Protein AF-A0A0J7KUY1-F1 (afdb_monomer)

Organism: Lasius niger (NCBI:txid67767)

Structure (mmCIF, N/CA/C/O backbone):
data_AF-A0A0J7KUY1-F1
#
_entry.id   AF-A0A0J7KUY1-F1
#
loop_
_atom_site.group_PDB
_atom_site.id
_atom_site.type_symbol
_atom_site.label_atom_id
_atom_site.label_alt_id
_atom_site.label_comp_id
_atom_site.label_asym_id
_atom_site.label_entity_id
_atom_site.label_seq_id
_atom_site.pdbx_PDB_ins_code
_atom_site.Cartn_x
_atom_site.Cartn_y
_atom_site.Cartn_z
_atom_site.occupancy
_atom_site.B_iso_or_equiv
_atom_site.auth_seq_id
_atom_site.auth_comp_id
_atom_site.auth_asym_id
_atom_site.auth_atom_id
_atom_site.pdbx_PDB_model_num
ATOM 1 N N . MET A 1 1 ? -12.363 11.858 12.292 1.00 65.19 1 MET A N 1
ATOM 2 C CA . MET A 1 1 ? -11.637 10.587 12.114 1.00 65.19 1 MET A CA 1
ATOM 3 C C . MET A 1 1 ? -10.397 10.861 11.276 1.00 65.19 1 MET A C 1
ATOM 5 O O . MET A 1 1 ? -10.490 11.633 10.323 1.00 65.19 1 MET A O 1
ATOM 9 N N . ALA A 1 2 ? -9.242 10.317 11.652 1.00 65.62 2 ALA A N 1
ATOM 10 C CA . ALA A 1 2 ? -7.992 10.489 10.905 1.00 65.62 2 ALA A CA 1
ATOM 11 C C . ALA A 1 2 ? -7.474 9.143 10.379 1.00 65.62 2 ALA A C 1
ATOM 13 O O . ALA A 1 2 ? -7.758 8.096 10.961 1.00 65.62 2 ALA A O 1
ATOM 14 N N . LEU A 1 3 ? -6.734 9.174 9.271 1.00 74.81 3 LEU A N 1
ATOM 15 C CA . LEU A 1 3 ? -6.017 8.021 8.735 1.00 74.81 3 LEU A CA 1
ATOM 16 C C . LEU A 1 3 ? -4.546 8.387 8.548 1.00 74.81 3 LEU A C 1
ATOM 18 O O . LEU A 1 3 ? -4.210 9.278 7.770 1.00 74.81 3 LEU A O 1
ATOM 22 N N . ILE A 1 4 ? -3.670 7.655 9.225 1.00 75.75 4 ILE A N 1
ATOM 23 C CA . ILE A 1 4 ? -2.224 7.730 9.055 1.00 75.75 4 ILE A CA 1
ATOM 24 C C . ILE A 1 4 ? -1.780 6.526 8.227 1.00 75.75 4 ILE A C 1
ATOM 26 O O . ILE A 1 4 ? -1.950 5.381 8.643 1.00 75.75 4 ILE A O 1
ATOM 30 N N . TYR A 1 5 ? -1.182 6.792 7.067 1.00 74.62 5 TYR A N 1
ATOM 31 C CA . TYR A 1 5 ? -0.679 5.770 6.154 1.00 74.62 5 TYR A CA 1
ATOM 32 C C . TYR A 1 5 ? 0.847 5.845 6.046 1.00 74.62 5 TYR A C 1
ATOM 34 O O . TYR A 1 5 ? 1.391 6.847 5.583 1.00 74.62 5 TYR A O 1
ATOM 42 N N . ILE A 1 6 ? 1.549 4.803 6.498 1.00 75.44 6 ILE A N 1
ATOM 43 C CA . ILE A 1 6 ? 3.015 4.748 6.538 1.00 75.44 6 ILE A CA 1
ATOM 44 C C . ILE A 1 6 ? 3.501 3.709 5.529 1.00 75.44 6 ILE A C 1
ATOM 46 O O . ILE A 1 6 ? 3.257 2.517 5.710 1.00 75.44 6 ILE A O 1
ATOM 50 N N . ILE A 1 7 ? 4.235 4.165 4.511 1.00 73.06 7 ILE A N 1
ATOM 51 C CA . ILE A 1 7 ? 4.924 3.312 3.534 1.00 73.06 7 ILE A CA 1
ATOM 52 C C . ILE A 1 7 ? 6.422 3.321 3.848 1.00 73.06 7 ILE A C 1
ATOM 54 O O . ILE A 1 7 ? 7.033 4.389 3.966 1.00 73.06 7 ILE A O 1
ATOM 58 N N . LYS A 1 8 ? 7.022 2.139 3.985 1.00 67.56 8 LYS A N 1
ATOM 59 C CA . LYS A 1 8 ? 8.465 1.968 4.176 1.00 67.56 8 LYS A CA 1
ATOM 60 C C . LYS A 1 8 ? 8.987 0.829 3.322 1.00 67.56 8 LYS A C 1
ATOM 62 O O . LYS A 1 8 ? 8.519 -0.285 3.500 1.00 67.56 8 LYS A O 1
ATOM 67 N N . ASP A 1 9 ? 10.044 1.076 2.558 1.00 67.12 9 ASP A N 1
ATOM 68 C CA . ASP A 1 9 ? 10.845 0.024 1.934 1.00 67.12 9 ASP A CA 1
ATOM 69 C C . ASP A 1 9 ? 11.323 -0.951 3.018 1.00 67.12 9 ASP A C 1
ATOM 71 O O . ASP A 1 9 ? 12.080 -0.589 3.928 1.00 67.12 9 ASP A O 1
ATOM 75 N N . THR A 1 10 ? 10.850 -2.193 2.957 1.00 65.25 10 THR A N 1
ATOM 76 C CA . THR A 1 10 ? 11.140 -3.204 3.976 1.00 65.25 10 THR A CA 1
ATOM 77 C C . THR A 1 10 ? 11.650 -4.480 3.326 1.00 65.25 10 THR A C 1
ATOM 79 O O . THR A 1 10 ? 11.070 -5.000 2.382 1.00 65.25 10 THR A O 1
ATOM 82 N N . ALA A 1 11 ? 12.755 -5.011 3.849 1.00 71.25 11 ALA A N 1
ATOM 83 C CA . ALA A 1 11 ? 13.110 -6.405 3.617 1.00 71.25 11 ALA A CA 1
ATOM 84 C C . ALA A 1 11 ? 12.214 -7.294 4.496 1.00 71.25 11 ALA A C 1
ATOM 86 O O . ALA A 1 11 ? 11.845 -6.876 5.596 1.00 71.25 11 ALA A O 1
ATOM 87 N N . LEU A 1 12 ? 11.932 -8.533 4.071 1.00 60.69 12 LEU A N 1
ATOM 88 C CA . LEU A 1 12 ? 10.971 -9.474 4.688 1.00 60.69 12 LEU A CA 1
ATOM 89 C C . LEU A 1 12 ? 11.252 -9.868 6.167 1.00 60.69 12 LEU A C 1
ATOM 91 O O . LEU A 1 12 ? 10.642 -10.775 6.720 1.00 60.69 12 LEU A O 1
ATOM 95 N N . SER A 1 13 ? 12.191 -9.221 6.852 1.00 67.38 13 SER A N 1
ATOM 96 C CA . SER A 1 13 ? 12.497 -9.452 8.271 1.00 67.38 13 SER A CA 1
ATOM 97 C C . SER A 1 13 ? 12.923 -8.188 9.020 1.00 67.38 13 SER A C 1
ATOM 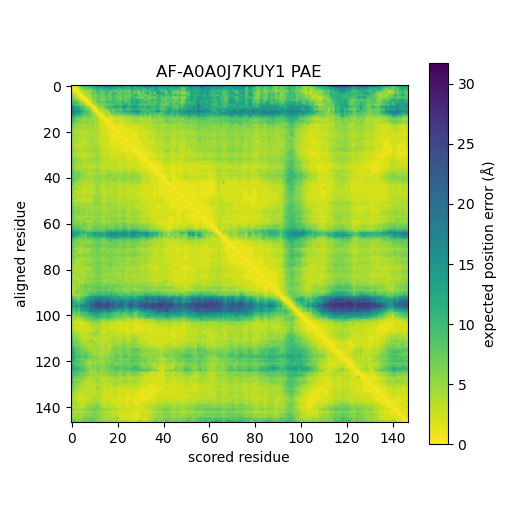99 O O . SER A 1 13 ? 13.290 -8.267 10.191 1.00 67.38 13 SER A O 1
ATOM 101 N N . SER A 1 14 ? 12.870 -7.010 8.389 1.00 79.06 14 SER A N 1
ATOM 102 C CA . SER A 1 14 ? 13.291 -5.763 9.038 1.00 79.06 14 SER A CA 1
ATOM 103 C C . SER A 1 14 ? 12.390 -5.382 10.218 1.00 79.06 14 SER A C 1
ATOM 105 O O . SER A 1 14 ? 12.868 -4.784 11.181 1.00 79.06 14 SER A O 1
ATOM 107 N N . LEU A 1 15 ? 11.117 -5.795 10.199 1.00 83.56 15 LEU A N 1
ATOM 108 C CA . LEU A 1 15 ? 10.174 -5.577 11.299 1.00 83.56 15 LEU A CA 1
ATOM 109 C C . LEU A 1 15 ? 10.633 -6.171 12.636 1.00 83.56 15 LEU A C 1
ATOM 111 O O . LEU A 1 15 ? 10.309 -5.610 13.682 1.00 83.56 15 LEU A O 1
ATOM 115 N N . ASN A 1 16 ? 11.430 -7.246 12.622 1.00 83.69 16 ASN A N 1
ATOM 116 C CA . ASN A 1 16 ? 11.980 -7.849 13.843 1.00 83.69 16 ASN A CA 1
ATOM 117 C C . ASN A 1 16 ? 12.854 -6.863 14.638 1.00 83.69 16 ASN A C 1
ATOM 119 O O . ASN A 1 16 ? 13.013 -7.004 15.848 1.00 83.69 16 ASN A O 1
ATOM 123 N N . PHE A 1 17 ? 13.377 -5.833 13.970 1.00 87.44 17 PHE A N 1
ATOM 124 C CA . PHE A 1 17 ? 14.200 -4.784 14.566 1.00 87.44 17 PHE A CA 1
ATOM 125 C C . PHE A 1 17 ? 13.405 -3.506 14.875 1.00 87.44 17 PHE A C 1
ATOM 127 O O . PHE A 1 17 ? 13.983 -2.480 15.227 1.00 87.44 17 PHE A O 1
ATOM 134 N N . MET A 1 18 ? 12.071 -3.559 14.785 1.00 88.19 18 MET A N 1
ATOM 135 C CA . MET A 1 18 ? 11.163 -2.444 15.066 1.00 88.19 18 MET A CA 1
ATOM 136 C C . MET A 1 18 ? 10.205 -2.767 16.231 1.00 88.19 18 MET A C 1
ATOM 138 O O . MET A 1 18 ? 8.985 -2.659 16.085 1.00 88.19 18 MET A O 1
ATOM 142 N N . PRO A 1 19 ? 10.714 -3.125 17.429 1.00 91.69 19 PRO A N 1
ATOM 143 C CA . PRO A 1 19 ? 9.887 -3.630 18.529 1.00 91.69 19 PRO A CA 1
ATOM 144 C C . PRO A 1 19 ? 8.854 -2.614 19.031 1.00 91.69 19 PRO A C 1
ATOM 146 O O . PRO A 1 19 ? 7.783 -2.996 19.492 1.00 91.69 19 PRO A O 1
ATOM 149 N N . ARG A 1 20 ? 9.141 -1.308 18.919 1.00 89.81 20 ARG A N 1
ATOM 150 C CA . ARG A 1 20 ? 8.171 -0.257 19.263 1.00 89.81 20 ARG A CA 1
ATOM 151 C C . ARG A 1 20 ? 7.006 -0.214 18.275 1.00 89.81 20 ARG A C 1
ATOM 153 O O . ARG A 1 20 ? 5.872 -0.071 18.711 1.00 89.81 20 ARG A O 1
ATOM 160 N N . THR A 1 21 ? 7.271 -0.363 16.978 1.00 88.81 21 THR A N 1
ATOM 161 C CA . THR A 1 21 ? 6.232 -0.404 15.938 1.00 88.81 21 THR A CA 1
ATOM 162 C C . THR A 1 21 ? 5.356 -1.636 16.102 1.00 88.81 21 THR A C 1
ATOM 164 O O . THR A 1 21 ? 4.136 -1.510 16.115 1.00 88.81 21 THR A O 1
ATOM 167 N N . LEU A 1 22 ? 5.971 -2.804 16.314 1.00 91.50 22 LEU A N 1
ATOM 168 C CA . LEU A 1 22 ? 5.238 -4.039 16.588 1.00 91.50 22 LEU A CA 1
ATOM 169 C C . LEU A 1 22 ? 4.346 -3.884 17.824 1.00 91.50 22 LEU A C 1
ATOM 171 O O . LEU A 1 22 ? 3.144 -4.092 17.733 1.00 91.50 22 LEU A O 1
ATOM 175 N N . ARG A 1 23 ? 4.885 -3.391 18.943 1.00 92.31 23 ARG A N 1
ATOM 176 C CA . ARG A 1 23 ? 4.081 -3.180 20.153 1.00 92.31 23 ARG A CA 1
ATOM 177 C C . ARG A 1 23 ? 2.921 -2.201 19.938 1.00 92.31 23 ARG A C 1
ATOM 179 O O . ARG A 1 23 ? 1.822 -2.450 20.405 1.00 92.31 23 ARG A O 1
ATOM 186 N N . ARG A 1 24 ? 3.159 -1.076 19.257 1.00 90.19 24 ARG A N 1
ATOM 187 C CA . ARG A 1 24 ? 2.175 0.018 19.157 1.00 90.19 24 ARG A CA 1
ATOM 188 C C . ARG A 1 24 ? 1.140 -0.138 18.049 1.00 90.19 24 ARG A C 1
ATOM 190 O O . ARG A 1 24 ? 0.110 0.526 18.130 1.00 90.19 24 ARG A O 1
ATOM 197 N N . ILE A 1 25 ? 1.425 -0.930 17.017 1.00 91.19 25 ILE A N 1
ATOM 198 C CA . ILE A 1 25 ? 0.533 -1.096 15.860 1.00 91.19 25 ILE A CA 1
ATOM 199 C C . ILE A 1 25 ? 0.045 -2.538 15.746 1.00 91.19 25 ILE A C 1
ATOM 201 O O . ILE A 1 25 ? -1.152 -2.739 15.615 1.00 91.19 25 ILE A O 1
ATOM 205 N N . ARG A 1 26 ? 0.941 -3.532 15.824 1.00 93.12 26 ARG A N 1
ATOM 206 C CA . ARG A 1 26 ? 0.554 -4.948 15.733 1.00 93.12 26 ARG A CA 1
ATOM 207 C C . ARG A 1 26 ? -0.124 -5.424 17.015 1.00 93.12 26 ARG A C 1
ATOM 209 O O . ARG A 1 26 ? -1.240 -5.906 16.960 1.00 93.12 26 ARG A O 1
ATOM 216 N N . ASP A 1 27 ? 0.545 -5.300 18.163 1.00 94.75 27 ASP A N 1
ATOM 217 C CA . ASP A 1 27 ? 0.036 -5.882 19.417 1.00 94.75 27 ASP A CA 1
ATOM 218 C C . ASP A 1 27 ? -1.199 -5.120 19.935 1.00 94.75 27 ASP A C 1
ATOM 220 O O . ASP A 1 27 ? -2.086 -5.708 20.540 1.00 94.75 27 ASP A O 1
ATOM 224 N N . GLU A 1 28 ? -1.275 -3.812 19.665 1.00 93.50 28 GLU A N 1
ATOM 225 C CA . GLU A 1 28 ? -2.439 -2.956 19.951 1.00 93.50 28 GLU A CA 1
ATOM 226 C C . GLU A 1 28 ? -3.444 -2.899 18.769 1.00 93.50 28 GLU A C 1
ATOM 228 O O . GLU A 1 28 ? -4.344 -2.061 18.774 1.00 93.50 28 GLU A O 1
ATOM 233 N N . GLY A 1 29 ? -3.282 -3.743 17.743 1.00 94.62 29 GLY A N 1
ATOM 234 C CA . GLY A 1 29 ? -4.095 -3.757 16.521 1.00 94.62 29 GLY A CA 1
ATOM 235 C C . GLY A 1 29 ? -4.095 -5.132 15.848 1.00 94.62 29 GLY A C 1
ATOM 236 O O . GLY A 1 29 ? -4.215 -6.136 16.538 1.00 94.62 29 GLY A O 1
ATOM 237 N N . ALA A 1 30 ? -3.955 -5.182 14.524 1.00 95.44 30 ALA A N 1
ATOM 238 C CA . ALA A 1 30 ? -4.017 -6.407 13.730 1.00 95.44 30 ALA A CA 1
ATOM 239 C C . ALA A 1 30 ? -2.865 -6.532 12.717 1.00 95.44 30 ALA A C 1
ATOM 241 O O . ALA A 1 30 ? -2.337 -5.528 12.221 1.00 95.44 30 ALA A O 1
ATOM 242 N N . GLU A 1 31 ? -2.512 -7.768 12.354 1.00 94.88 31 GLU A N 1
ATOM 243 C CA . GLU A 1 31 ? -1.534 -8.114 11.316 1.00 94.88 31 GLU A CA 1
ATOM 244 C C . GLU A 1 31 ? -2.143 -8.967 10.200 1.00 94.88 31 GLU A C 1
ATOM 246 O O . GLU A 1 31 ? -2.520 -10.126 10.379 1.00 94.88 31 GLU A O 1
ATOM 251 N N . LEU A 1 32 ? -2.089 -8.450 8.974 1.00 93.94 32 LEU A N 1
ATOM 252 C CA . LEU A 1 32 ? -2.364 -9.250 7.788 1.00 93.94 32 LEU A CA 1
ATOM 253 C C . LEU A 1 32 ? -1.088 -10.001 7.398 1.00 93.94 32 LEU A C 1
ATOM 255 O O . LEU A 1 32 ? -0.205 -9.479 6.718 1.00 93.94 32 LEU A O 1
ATOM 259 N N . ARG A 1 33 ? -1.006 -11.269 7.812 1.00 91.06 33 ARG A N 1
ATOM 260 C CA . ARG A 1 33 ? 0.177 -12.120 7.590 1.00 91.06 33 ARG A CA 1
ATOM 261 C C . ARG A 1 33 ? 0.487 -12.364 6.112 1.00 91.06 33 ARG A C 1
ATOM 263 O O . ARG A 1 33 ? 1.637 -12.635 5.778 1.00 91.06 33 ARG A O 1
ATOM 270 N N . HIS A 1 34 ? -0.507 -12.274 5.233 1.00 93.44 34 HIS A N 1
ATOM 271 C CA . HIS A 1 34 ? -0.400 -12.595 3.807 1.00 93.44 34 HIS A CA 1
ATOM 272 C C . HIS A 1 34 ? -0.809 -11.400 2.935 1.00 93.44 34 HIS A C 1
ATOM 274 O O . HIS A 1 34 ? -1.738 -11.492 2.136 1.00 93.44 34 HIS A O 1
ATOM 280 N N . ALA A 1 35 ? -0.133 -10.264 3.118 1.00 93.38 35 ALA A N 1
ATOM 281 C CA . ALA A 1 35 ? -0.307 -9.077 2.287 1.00 93.38 35 ALA A CA 1
ATOM 282 C C . ALA A 1 35 ? 0.731 -9.037 1.154 1.00 93.38 35 ALA A C 1
ATOM 284 O O . ALA A 1 35 ? 1.927 -9.227 1.389 1.00 93.38 35 ALA A O 1
ATOM 285 N N . TYR A 1 36 ? 0.268 -8.777 -0.071 1.00 94.06 36 TYR A N 1
ATOM 286 C CA . TYR A 1 36 ? 1.093 -8.795 -1.278 1.00 94.06 36 TYR A CA 1
ATOM 287 C C . TYR A 1 36 ? 0.878 -7.544 -2.122 1.00 94.06 36 TYR A C 1
ATOM 289 O 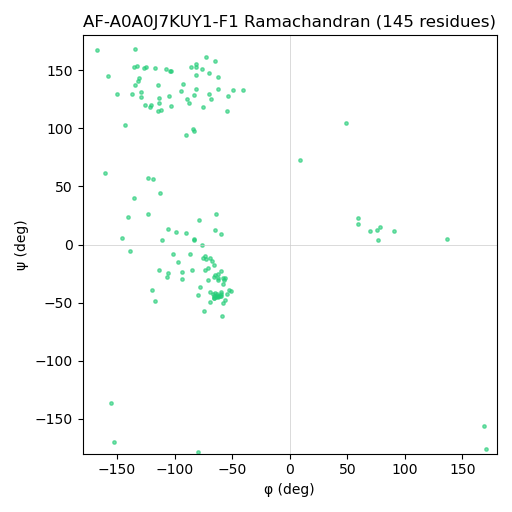O . TYR A 1 36 ? -0.254 -7.090 -2.297 1.00 94.06 36 TYR A O 1
ATOM 297 N N . VAL A 1 37 ? 1.963 -7.024 -2.687 1.00 93.75 37 VAL A N 1
ATOM 298 C CA . VAL A 1 37 ? 1.916 -5.970 -3.699 1.00 93.75 37 VAL A CA 1
ATOM 299 C C . VAL A 1 37 ? 1.733 -6.561 -5.091 1.00 93.75 37 VAL A C 1
ATOM 301 O O . VAL A 1 37 ? 2.134 -7.689 -5.376 1.00 93.75 37 VAL A O 1
ATOM 304 N N . THR A 1 38 ? 1.129 -5.782 -5.985 1.00 93.25 38 THR A N 1
ATOM 305 C CA . THR A 1 38 ? 0.843 -6.201 -7.367 1.00 93.25 38 THR A CA 1
ATOM 306 C C . THR A 1 38 ? 2.103 -6.309 -8.226 1.00 93.25 38 THR A C 1
ATOM 308 O O . THR A 1 38 ? 2.096 -6.964 -9.266 1.00 93.25 38 THR A O 1
ATOM 311 N N . THR A 1 39 ? 3.184 -5.652 -7.809 1.00 92.81 39 THR A N 1
ATOM 312 C CA . THR A 1 39 ? 4.464 -5.579 -8.512 1.00 92.81 39 THR A CA 1
ATOM 313 C C . THR A 1 39 ? 5.571 -5.231 -7.517 1.00 92.81 39 THR A C 1
ATOM 315 O O . THR A 1 39 ? 5.328 -4.450 -6.601 1.00 92.81 39 THR A O 1
ATOM 318 N N . PRO A 1 40 ? 6.796 -5.763 -7.675 1.00 91.12 40 PRO A N 1
ATOM 319 C CA . PRO A 1 40 ? 7.918 -5.453 -6.785 1.00 91.12 40 PRO A CA 1
ATOM 320 C C . PRO A 1 40 ? 8.539 -4.063 -7.048 1.00 91.12 40 PRO A C 1
ATOM 322 O O . PRO A 1 40 ? 9.495 -3.660 -6.384 1.00 91.12 40 PRO A O 1
ATOM 325 N N . MET A 1 41 ? 8.029 -3.304 -8.028 1.00 90.44 41 MET A N 1
ATOM 326 C CA . MET A 1 41 ? 8.528 -1.965 -8.358 1.00 90.44 41 MET A CA 1
ATOM 327 C C . MET A 1 41 ? 7.773 -0.852 -7.622 1.00 90.44 41 MET A C 1
ATOM 329 O O . MET A 1 41 ? 6.550 -0.844 -7.584 1.00 90.44 41 MET A O 1
ATOM 333 N N . CYS A 1 42 ? 8.514 0.145 -7.127 1.00 90.94 42 CYS A N 1
ATOM 334 C CA . CYS A 1 42 ? 8.017 1.215 -6.254 1.00 90.94 42 CYS A CA 1
ATOM 335 C C . CYS A 1 42 ? 6.890 2.048 -6.878 1.00 90.94 42 CYS A C 1
ATOM 337 O O . CYS A 1 42 ? 5.778 2.040 -6.359 1.00 90.94 42 CYS A O 1
ATOM 339 N N . CYS A 1 43 ? 7.130 2.742 -7.994 1.00 91.88 43 CYS A N 1
ATOM 340 C CA . CYS A 1 43 ? 6.118 3.643 -8.555 1.00 91.88 43 CYS A CA 1
ATOM 341 C C . CYS A 1 43 ? 4.862 2.904 -9.053 1.00 91.88 43 CYS A C 1
ATOM 343 O O . CYS A 1 43 ? 3.755 3.346 -8.726 1.00 91.88 43 CYS A O 1
ATOM 345 N N . PRO A 1 44 ? 4.986 1.771 -9.773 1.00 93.12 44 PRO A N 1
ATOM 346 C CA . PRO A 1 44 ? 3.827 0.981 -10.179 1.00 93.12 44 PRO A CA 1
ATOM 347 C C . PRO A 1 44 ? 3.038 0.431 -8.986 1.00 93.12 44 PRO A C 1
ATOM 349 O O . PRO A 1 44 ? 1.817 0.563 -8.942 1.00 93.12 44 PRO A O 1
ATOM 352 N N . SER A 1 45 ? 3.729 -0.119 -7.983 1.00 93.69 45 SER A N 1
ATOM 353 C CA . SER A 1 45 ? 3.087 -0.689 -6.797 1.00 93.69 45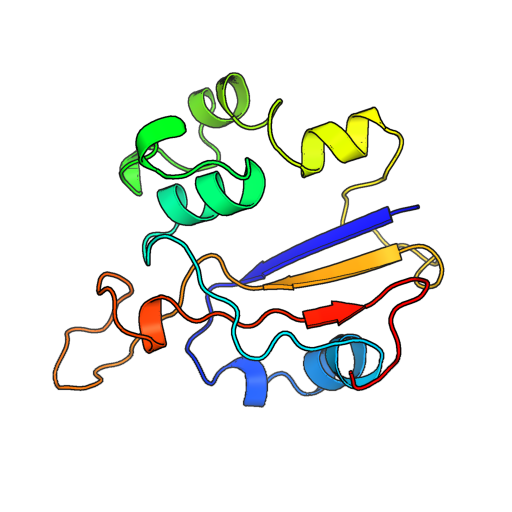 SER A CA 1
ATOM 354 C C . SER A 1 45 ? 2.384 0.373 -5.966 1.00 93.69 45 SER A C 1
ATOM 356 O O . SER A 1 45 ? 1.214 0.220 -5.628 1.00 93.69 45 SER A O 1
ATOM 358 N N . ARG A 1 46 ? 3.047 1.506 -5.709 1.00 92.19 46 ARG A N 1
ATOM 359 C CA . ARG A 1 46 ? 2.449 2.635 -4.990 1.00 92.19 46 ARG A CA 1
ATOM 360 C C . ARG A 1 46 ? 1.225 3.181 -5.711 1.00 92.19 46 ARG A C 1
ATOM 362 O O . ARG A 1 46 ? 0.229 3.489 -5.067 1.00 92.19 46 ARG A O 1
ATOM 369 N N . SER A 1 47 ? 1.276 3.275 -7.036 1.00 93.50 47 SER A N 1
ATOM 370 C CA . SER A 1 47 ? 0.121 3.703 -7.829 1.00 93.50 47 SER A CA 1
ATOM 371 C C . SER A 1 47 ? -1.034 2.715 -7.689 1.00 93.50 47 SER A C 1
ATOM 373 O O . SER A 1 47 ? -2.167 3.143 -7.468 1.00 93.50 47 SER A O 1
ATOM 375 N N . SER A 1 48 ? -0.755 1.407 -7.716 1.00 94.62 48 SER A N 1
ATOM 376 C CA . SER A 1 48 ? -1.773 0.384 -7.466 1.00 94.62 48 SER A CA 1
ATOM 377 C C . SER A 1 48 ? -2.360 0.477 -6.056 1.00 94.62 48 SER A C 1
ATOM 379 O O . SER A 1 48 ? -3.574 0.437 -5.883 1.00 94.62 48 SER A O 1
ATOM 381 N N . LEU A 1 49 ? -1.503 0.667 -5.056 1.00 92.06 49 LEU A N 1
ATOM 382 C CA . LEU A 1 49 ? -1.863 0.774 -3.647 1.00 92.06 49 LEU A CA 1
ATOM 383 C C . LEU A 1 49 ? -2.743 1.996 -3.358 1.00 92.06 49 LEU A C 1
ATOM 385 O O . LEU A 1 49 ? -3.732 1.896 -2.638 1.00 92.06 49 LEU A O 1
ATOM 389 N N . LEU A 1 50 ? -2.394 3.150 -3.933 1.00 91.31 50 LEU A N 1
ATOM 390 C CA . LEU A 1 50 ? -3.097 4.407 -3.695 1.00 91.31 50 LEU A CA 1
ATOM 391 C C . LEU A 1 50 ? -4.410 4.495 -4.479 1.00 91.31 50 LEU A C 1
ATOM 393 O O . LEU A 1 50 ? -5.376 5.041 -3.956 1.00 91.31 50 LEU A O 1
ATOM 397 N N . THR A 1 51 ? -4.464 3.972 -5.706 1.00 93.38 51 THR A N 1
ATOM 398 C CA . THR A 1 51 ? -5.646 4.094 -6.586 1.00 93.38 51 THR A CA 1
ATOM 399 C C . THR A 1 51 ? -6.577 2.880 -6.552 1.00 93.38 51 THR A C 1
ATOM 401 O O . THR A 1 51 ? -7.694 2.952 -7.059 1.00 93.38 51 THR A O 1
ATOM 404 N N . GLY A 1 52 ? -6.122 1.745 -6.010 1.00 94.50 52 GLY A N 1
ATOM 405 C CA . GLY A 1 52 ? -6.839 0.467 -6.063 1.00 94.50 52 GLY A CA 1
ATOM 406 C C . GLY A 1 52 ? -6.901 -0.165 -7.461 1.00 94.50 52 GLY A C 1
ATOM 407 O O . GLY A 1 52 ? -7.667 -1.103 -7.674 1.00 94.50 52 GLY A O 1
ATOM 408 N N . ARG A 1 53 ? -6.132 0.341 -8.434 1.00 94.81 53 ARG A N 1
ATOM 409 C CA . ARG A 1 53 ? -6.110 -0.145 -9.824 1.00 94.81 53 ARG A CA 1
ATOM 410 C C . ARG A 1 53 ? -4.862 -0.979 -10.096 1.00 94.81 53 ARG A C 1
ATOM 412 O O . ARG A 1 53 ? -3.807 -0.702 -9.552 1.00 94.81 53 ARG A O 1
ATOM 419 N N . TYR A 1 54 ? -4.935 -1.960 -10.989 1.00 95.00 54 TYR A N 1
ATOM 420 C CA . TYR A 1 54 ? -3.730 -2.645 -11.479 1.00 95.00 54 TYR A CA 1
ATOM 421 C C . TYR A 1 54 ? -2.896 -1.771 -12.428 1.00 95.00 54 TYR A C 1
ATOM 423 O O . TYR A 1 54 ? -3.419 -0.847 -13.051 1.00 95.00 54 TYR A O 1
ATOM 431 N N . VAL A 1 55 ? -1.625 -2.146 -12.614 1.00 94.38 55 VAL A N 1
ATOM 432 C CA . VAL A 1 55 ? -0.654 -1.456 -13.486 1.00 94.38 55 VAL A CA 1
ATOM 433 C C . VAL A 1 55 ? -1.174 -1.204 -14.900 1.00 94.38 55 VAL A C 1
ATOM 435 O O . VAL A 1 55 ? -0.993 -0.114 -15.426 1.00 94.38 55 VAL A O 1
ATOM 438 N N . HIS A 1 56 ? -1.890 -2.160 -15.491 1.00 94.81 56 HIS A N 1
ATOM 439 C CA . HIS A 1 56 ? -2.462 -2.009 -16.833 1.00 94.81 56 HIS A CA 1
ATOM 440 C C . HIS A 1 56 ? -3.612 -0.988 -16.925 1.00 94.81 56 HIS A C 1
ATOM 442 O O . HIS A 1 56 ? -4.021 -0.658 -18.027 1.00 94.81 56 HIS A O 1
ATOM 448 N N . ASN A 1 57 ? -4.144 -0.506 -15.796 1.00 94.94 57 ASN A N 1
ATOM 449 C CA . ASN A 1 57 ? -5.242 0.466 -15.752 1.00 94.94 57 ASN A CA 1
ATOM 450 C C . ASN A 1 57 ? -4.790 1.872 -15.342 1.00 94.94 57 ASN A C 1
ATOM 452 O O . ASN A 1 57 ? -5.470 2.842 -15.661 1.00 94.94 57 ASN A O 1
ATOM 456 N N . HIS A 1 58 ? -3.717 1.986 -14.551 1.00 93.06 58 HIS A N 1
ATOM 457 C CA . HIS A 1 58 ? -3.157 3.286 -14.163 1.00 93.06 58 HIS A CA 1
ATOM 458 C C . HIS A 1 58 ? -1.906 3.657 -14.970 1.00 93.06 58 HIS A C 1
ATOM 460 O O . HIS A 1 58 ? -1.416 4.762 -14.814 1.00 93.06 58 HIS A O 1
ATOM 466 N N . GLU A 1 59 ? -1.367 2.745 -15.785 1.00 92.81 59 GLU A N 1
ATOM 467 C CA . GLU A 1 59 ? -0.313 3.002 -16.783 1.00 92.81 59 GLU A CA 1
ATOM 468 C C . GLU A 1 59 ? 1.018 3.559 -16.235 1.00 92.81 59 GLU A C 1
ATOM 470 O O . GLU A 1 59 ? 1.873 4.034 -16.976 1.00 92.81 59 GLU A O 1
ATOM 475 N N . VAL A 1 60 ? 1.252 3.422 -14.927 1.00 92.50 60 VAL A N 1
ATOM 476 C CA . VAL A 1 60 ? 2.550 3.721 -14.299 1.00 92.50 60 VAL A CA 1
ATOM 477 C C . VAL A 1 60 ? 3.365 2.440 -14.330 1.00 92.50 60 VAL A C 1
ATOM 479 O O . VAL A 1 60 ? 3.206 1.579 -13.463 1.00 92.50 60 VAL A O 1
ATOM 482 N N . PHE A 1 61 ? 4.196 2.289 -15.358 1.00 90.69 61 PHE A N 1
ATOM 483 C CA . PHE A 1 61 ? 4.911 1.041 -15.636 1.00 90.69 61 PHE A CA 1
ATOM 484 C C . PHE A 1 61 ? 6.306 0.990 -15.025 1.00 90.69 61 PHE A C 1
ATOM 486 O O . PHE A 1 61 ? 6.833 -0.099 -14.796 1.00 90.69 61 PHE A O 1
ATOM 493 N N . THR A 1 62 ? 6.920 2.144 -14.758 1.00 89.38 62 THR A N 1
ATOM 494 C CA . THR A 1 62 ? 8.323 2.205 -14.350 1.00 89.38 62 THR A CA 1
ATOM 495 C C . THR A 1 62 ? 8.541 3.141 -13.170 1.00 89.38 62 THR A C 1
ATOM 497 O O . THR A 1 62 ? 7.681 3.929 -12.790 1.00 89.38 62 THR A O 1
ATOM 500 N N . ASN A 1 63 ? 9.737 3.072 -12.586 1.00 87.31 63 ASN A N 1
ATOM 501 C CA . ASN A 1 63 ? 10.170 4.049 -11.590 1.00 87.31 63 ASN A CA 1
ATOM 502 C C . ASN A 1 63 ? 10.574 5.407 -12.200 1.00 87.31 63 ASN A C 1
ATOM 504 O O . ASN A 1 63 ? 10.748 6.366 -11.450 1.00 87.31 63 ASN A O 1
ATOM 508 N N . ASN A 1 64 ? 10.721 5.509 -13.526 1.00 85.69 64 ASN A N 1
ATOM 509 C CA . ASN A 1 64 ? 11.100 6.761 -14.192 1.00 85.69 64 ASN A CA 1
ATOM 510 C C . ASN A 1 64 ? 9.947 7.769 -14.223 1.00 85.69 64 ASN A C 1
ATOM 512 O O . ASN A 1 64 ? 10.185 8.970 -14.302 1.00 85.69 64 ASN A O 1
ATOM 516 N N . ASP A 1 65 ? 8.712 7.283 -14.099 1.00 73.06 65 ASP A N 1
ATOM 517 C CA . ASP A 1 65 ? 7.500 8.102 -14.149 1.00 73.06 65 ASP A CA 1
ATOM 518 C C . ASP A 1 65 ? 7.300 8.948 -12.875 1.00 73.06 65 ASP A C 1
ATOM 520 O O . ASP A 1 65 ? 6.469 9.857 -12.862 1.00 73.06 65 ASP A O 1
ATOM 524 N N . ASN A 1 66 ? 8.106 8.681 -11.831 1.00 77.62 66 ASN A N 1
ATOM 525 C CA . ASN A 1 66 ? 8.099 9.310 -10.510 1.00 77.62 66 ASN A CA 1
ATOM 526 C C . ASN A 1 66 ? 6.681 9.371 -9.908 1.00 77.62 66 ASN A C 1
ATOM 528 O O . ASN A 1 66 ? 5.868 10.225 -10.248 1.00 77.62 66 ASN A O 1
ATOM 532 N N . CYS A 1 67 ? 6.396 8.499 -8.940 1.00 81.69 67 CYS A N 1
ATOM 533 C CA . CYS A 1 67 ? 5.094 8.367 -8.266 1.00 81.69 67 CYS A CA 1
ATOM 534 C C . CYS A 1 67 ? 4.647 9.578 -7.425 1.00 81.69 67 CYS A C 1
ATOM 536 O O . CYS A 1 67 ? 3.731 9.466 -6.617 1.00 81.69 67 CYS A O 1
ATOM 538 N N . SER A 1 68 ? 5.320 10.715 -7.569 1.00 85.25 68 SER A N 1
ATOM 539 C CA . SER A 1 68 ? 4.906 12.023 -7.072 1.00 85.25 68 SER A CA 1
ATOM 540 C C . SER A 1 68 ? 5.234 13.136 -8.078 1.00 85.25 68 SER A C 1
ATOM 542 O O . SER A 1 68 ? 5.421 14.287 -7.688 1.00 85.25 68 SER A O 1
ATOM 544 N N . SER A 1 69 ? 5.375 12.816 -9.368 1.00 89.31 69 SER A N 1
ATOM 545 C CA . SER A 1 69 ? 5.586 13.804 -10.429 1.00 89.31 69 SER A CA 1
ATOM 546 C C . SER A 1 69 ? 4.362 14.711 -10.580 1.00 89.31 69 SER A C 1
ATOM 548 O O . SER A 1 69 ? 3.251 14.301 -10.242 1.00 89.31 69 SER A O 1
ATOM 550 N N . PRO A 1 70 ? 4.509 15.922 -11.148 1.00 91.75 70 PRO A N 1
ATOM 551 C CA . PRO A 1 70 ? 3.358 16.774 -11.433 1.00 91.75 70 PRO A CA 1
ATOM 552 C C . PRO A 1 70 ? 2.306 16.103 -12.323 1.00 91.75 70 PRO A C 1
ATOM 554 O O . PRO A 1 70 ? 1.135 16.441 -12.222 1.00 91.75 70 PRO A O 1
ATOM 557 N N . GLN A 1 71 ? 2.705 15.168 -13.195 1.00 90.56 71 GLN A N 1
ATOM 558 C CA . GLN A 1 71 ? 1.754 14.386 -13.987 1.00 90.56 71 GLN A CA 1
ATOM 559 C C . GLN A 1 71 ? 0.968 13.423 -13.094 1.00 90.56 71 GLN A C 1
ATOM 561 O O . GLN A 1 71 ? -0.256 13.441 -13.115 1.00 90.56 71 GLN A O 1
ATOM 566 N N . TRP A 1 72 ? 1.658 12.653 -12.246 1.00 92.50 72 TRP A N 1
ATOM 567 C CA . TRP A 1 72 ? 1.014 11.720 -11.320 1.00 92.50 72 TRP A CA 1
ATOM 568 C C . TRP A 1 72 ? 0.058 12.435 -10.354 1.00 92.50 72 TRP A C 1
ATOM 570 O O . TRP A 1 72 ? -1.064 11.981 -10.135 1.00 92.50 72 TRP A O 1
ATOM 580 N N . GLN A 1 73 ? 0.476 13.589 -9.826 1.00 92.62 73 GLN A N 1
ATOM 581 C CA . GLN A 1 73 ? -0.346 14.432 -8.950 1.00 92.62 73 GLN A CA 1
ATOM 582 C C . GLN A 1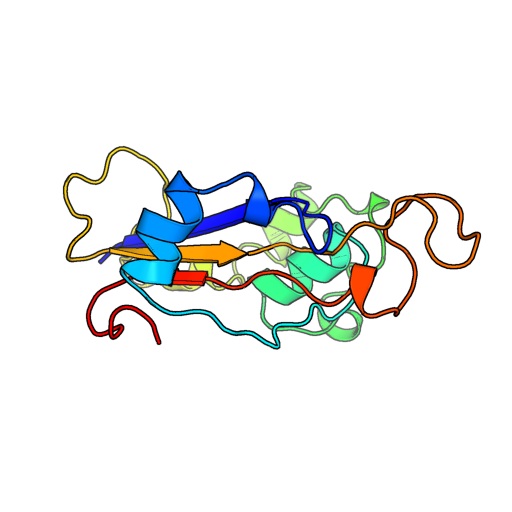 73 ? -1.607 14.965 -9.646 1.00 92.62 73 GLN A C 1
ATOM 584 O O . GLN A 1 73 ? -2.633 15.165 -9.008 1.00 92.62 73 GLN A O 1
ATOM 589 N N . ARG A 1 74 ? -1.567 15.192 -10.963 1.00 93.19 74 ARG A N 1
ATOM 590 C CA . ARG A 1 74 ? -2.756 15.612 -11.720 1.00 93.19 74 ARG A CA 1
ATOM 591 C C . ARG A 1 74 ? -3.679 14.447 -12.054 1.00 93.19 74 ARG A C 1
ATOM 593 O O . ARG A 1 74 ? -4.889 14.582 -11.907 1.00 93.19 74 ARG A O 1
ATOM 600 N N . ASP A 1 75 ? -3.116 13.326 -12.491 1.00 92.44 75 ASP A N 1
ATOM 601 C CA . ASP A 1 75 ? -3.894 12.251 -13.113 1.00 92.44 75 ASP A CA 1
ATOM 602 C C . ASP A 1 75 ? -4.336 11.164 -12.128 1.00 92.44 75 ASP A C 1
ATOM 604 O O . ASP A 1 75 ? -5.361 10.514 -12.336 1.00 92.44 75 ASP A O 1
ATOM 608 N N . HIS A 1 76 ? -3.564 10.924 -11.066 1.00 94.12 76 HIS A N 1
ATOM 609 C CA . HIS A 1 76 ? -3.763 9.783 -10.169 1.00 94.12 76 HIS A CA 1
ATOM 610 C C . HIS A 1 76 ? -4.048 10.191 -8.728 1.00 94.12 76 HIS A C 1
ATOM 612 O O . HIS A 1 76 ? -4.907 9.577 -8.095 1.00 94.12 76 HIS A O 1
ATOM 618 N N . GLU A 1 77 ? -3.381 11.224 -8.204 1.00 91.50 77 GLU A N 1
ATOM 619 C CA . GLU A 1 77 ? -3.591 11.676 -6.822 1.00 91.50 77 GLU A CA 1
ATOM 620 C C . GLU A 1 77 ? -5.060 11.999 -6.496 1.00 91.50 77 GLU A C 1
ATOM 622 O O . GLU A 1 77 ? -5.529 11.509 -5.464 1.00 91.50 77 GLU A O 1
ATOM 627 N N . PRO A 1 78 ? -5.844 12.686 -7.360 1.00 94.00 78 PRO A N 1
ATOM 628 C CA . PRO A 1 78 ? -7.256 12.977 -7.086 1.00 94.00 78 PRO A CA 1
ATOM 629 C C . PRO A 1 78 ? -8.140 11.723 -7.031 1.00 94.00 78 PRO A C 1
ATOM 631 O O . PRO A 1 78 ? -9.251 11.765 -6.506 1.00 94.00 78 PRO A O 1
ATOM 634 N N . HIS A 1 79 ? -7.651 10.610 -7.582 1.00 93.44 79 HIS A N 1
ATOM 635 C CA . HIS A 1 79 ? -8.309 9.304 -7.601 1.00 93.44 79 HIS A CA 1
ATOM 636 C C . HIS A 1 79 ? -7.677 8.316 -6.612 1.00 93.44 79 HIS A C 1
ATOM 638 O O . HIS A 1 79 ? -7.926 7.112 -6.687 1.00 93.44 79 HIS A O 1
ATOM 644 N N . SER A 1 80 ? -6.846 8.808 -5.693 1.00 91.94 80 SER A N 1
ATOM 645 C CA . SER A 1 80 ? -6.297 8.002 -4.611 1.00 91.94 80 SER A CA 1
ATOM 646 C C . SER A 1 80 ? -7.288 7.866 -3.455 1.00 91.94 80 SER A C 1
ATOM 648 O O . SER A 1 80 ? -8.091 8.765 -3.190 1.00 91.94 80 SER A O 1
ATOM 650 N N . PHE A 1 81 ? -7.195 6.772 -2.695 1.00 89.25 81 PHE A N 1
ATOM 651 C CA . PHE A 1 81 ? -7.996 6.602 -1.481 1.00 89.25 81 PHE A CA 1
ATOM 652 C C . PHE A 1 81 ? -7.755 7.746 -0.483 1.00 89.25 81 PHE A C 1
ATOM 654 O O . PHE A 1 81 ? -8.687 8.163 0.199 1.00 89.25 81 PHE A O 1
ATOM 661 N N . ALA A 1 82 ? -6.532 8.285 -0.420 1.00 85.31 82 ALA A N 1
ATOM 662 C CA . ALA A 1 82 ? -6.198 9.406 0.452 1.00 85.31 82 ALA A CA 1
ATOM 663 C C . ALA A 1 82 ? -6.978 10.671 0.059 1.00 85.31 82 ALA A C 1
ATOM 665 O O . ALA A 1 82 ? -7.576 11.308 0.925 1.00 85.31 82 ALA A O 1
ATOM 666 N N . ALA A 1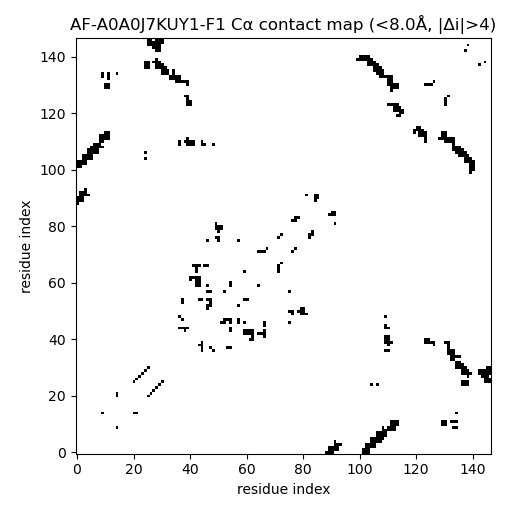 83 ? -7.054 10.990 -1.237 1.00 89.25 83 ALA A N 1
ATOM 667 C CA . ALA A 1 83 ? -7.858 12.107 -1.730 1.00 89.25 83 ALA A CA 1
ATOM 668 C C . ALA A 1 83 ? -9.359 11.887 -1.488 1.00 89.25 83 ALA A C 1
ATOM 670 O O . ALA A 1 83 ? -10.045 12.803 -1.034 1.00 89.25 83 ALA A O 1
ATOM 671 N N . TYR A 1 84 ? -9.871 10.671 -1.713 1.00 91.50 84 TYR A N 1
ATOM 672 C CA . TYR A 1 84 ? -11.271 10.350 -1.417 1.00 91.50 84 TYR A CA 1
ATOM 673 C C . TYR A 1 84 ? -11.612 10.525 0.066 1.00 91.50 84 TYR A C 1
ATOM 675 O O . TYR A 1 84 ? -12.637 11.120 0.393 1.00 91.50 84 TYR A O 1
ATOM 683 N N . LEU A 1 85 ? -10.746 10.054 0.965 1.00 87.62 85 LEU A N 1
ATOM 684 C CA . LEU A 1 85 ? -10.932 10.213 2.405 1.00 87.62 85 LEU A CA 1
ATOM 685 C C . LEU A 1 85 ? -10.834 11.680 2.830 1.00 87.62 85 LEU A C 1
ATOM 687 O O . LEU A 1 85 ? -11.676 12.140 3.600 1.00 87.62 85 LEU A O 1
ATOM 691 N N . SER A 1 86 ? -9.867 12.428 2.293 1.00 86.12 86 SER A N 1
ATOM 692 C CA . SER A 1 86 ? -9.742 13.869 2.535 1.00 86.12 86 SER A CA 1
ATOM 693 C C . SER A 1 86 ? -11.022 14.618 2.144 1.00 86.12 86 SER A C 1
ATOM 695 O O . SER A 1 86 ? -11.601 15.339 2.958 1.00 86.12 86 SER A O 1
ATOM 697 N N . ASN A 1 87 ? -11.558 14.340 0.950 1.00 89.38 87 ASN A N 1
ATOM 698 C CA . ASN A 1 87 ? -12.817 14.919 0.469 1.00 89.38 87 ASN A CA 1
ATOM 699 C C . ASN A 1 87 ? -14.039 14.498 1.304 1.00 89.38 87 ASN A C 1
ATOM 701 O O . ASN A 1 87 ? -15.015 15.240 1.381 1.00 89.38 87 ASN A O 1
ATOM 705 N N . ALA A 1 88 ? -13.988 13.334 1.956 1.00 89.19 88 ALA A N 1
ATOM 706 C CA . ALA A 1 88 ? -15.008 12.866 2.894 1.00 89.19 88 ALA A CA 1
ATOM 707 C C . ALA A 1 88 ? -14.842 13.432 4.323 1.00 89.19 88 ALA A C 1
ATOM 709 O O . ALA A 1 88 ? -15.586 13.048 5.226 1.00 89.19 88 ALA A O 1
ATOM 710 N N . GLY A 1 89 ? -13.880 14.335 4.551 1.00 85.50 89 GLY A N 1
ATOM 711 C CA . GLY A 1 89 ? -13.652 15.002 5.837 1.00 85.50 89 GLY A CA 1
ATOM 712 C C . GLY A 1 89 ? -12.668 14.291 6.773 1.00 85.50 89 GLY A C 1
ATOM 713 O O . GLY A 1 89 ? -12.571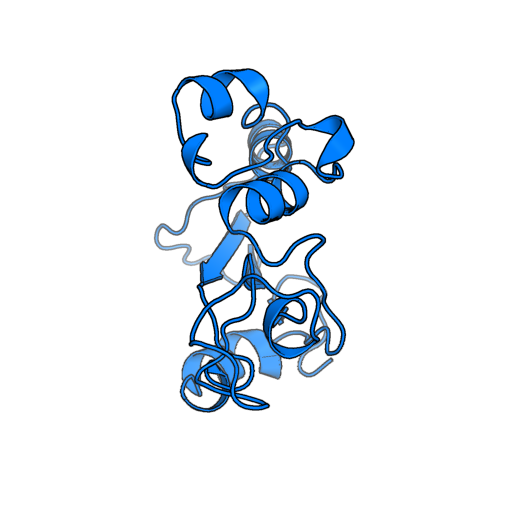 14.656 7.948 1.00 85.50 89 GLY A O 1
ATOM 714 N N . TYR A 1 90 ? -11.932 13.288 6.288 1.00 82.56 90 TYR A N 1
ATOM 715 C CA . TYR A 1 90 ? -10.858 12.655 7.053 1.00 82.5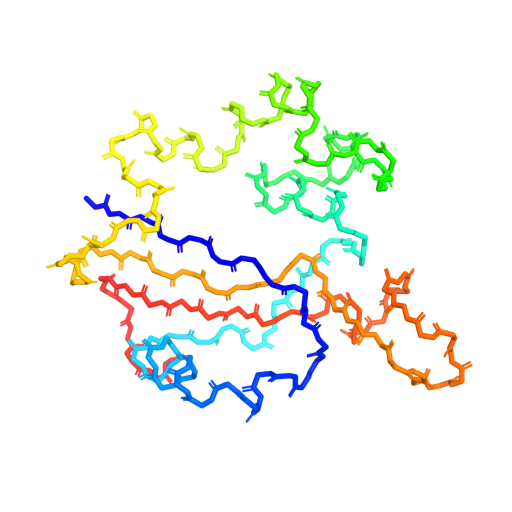6 90 TYR A CA 1
ATOM 716 C C . TYR A 1 90 ? -9.579 13.478 6.969 1.00 82.56 90 TYR A C 1
ATOM 718 O O . TYR A 1 90 ? -9.241 14.044 5.936 1.00 82.56 90 TYR A O 1
ATOM 726 N N . ARG A 1 91 ? -8.808 13.489 8.055 1.00 77.44 91 ARG A N 1
ATOM 727 C CA . ARG A 1 91 ? -7.451 14.048 8.039 1.00 77.44 91 ARG A CA 1
ATOM 728 C C . ARG A 1 91 ? -6.455 12.960 7.649 1.00 77.44 91 ARG A C 1
ATOM 730 O O . ARG A 1 91 ? -6.417 11.920 8.304 1.00 77.44 91 ARG A O 1
ATOM 737 N N . THR A 1 92 ? -5.650 13.214 6.622 1.00 71.00 92 THR A N 1
ATOM 738 C CA . THR A 1 92 ? -4.643 12.282 6.082 1.00 71.00 92 THR A CA 1
ATOM 739 C C . THR A 1 92 ? -3.212 12.790 6.311 1.00 71.00 92 THR A C 1
ATOM 741 O O . THR A 1 92 ? -2.389 12.781 5.399 1.00 71.00 92 THR A O 1
ATOM 744 N N . GLU A 1 93 ? -2.909 13.285 7.517 1.00 66.00 93 GLU A N 1
ATOM 745 C CA . GLU A 1 93 ? -1.600 13.856 7.878 1.00 66.00 93 GLU A CA 1
ATOM 746 C C . GLU A 1 93 ? -1.009 13.198 9.136 1.00 66.00 93 GLU A C 1
ATOM 748 O O . GLU A 1 93 ? -1.738 12.764 10.025 1.00 66.00 93 GLU A O 1
ATOM 753 N N . LEU A 1 94 ? 0.328 13.182 9.239 1.00 57.09 94 LEU A N 1
ATOM 754 C CA . LEU A 1 94 ? 1.088 12.638 10.380 1.00 57.09 94 LEU A CA 1
ATOM 755 C C . LEU A 1 94 ? 1.231 13.630 11.559 1.00 57.09 94 LEU A C 1
ATOM 757 O O . LEU A 1 94 ? 1.957 13.353 12.509 1.00 57.09 94 LEU A O 1
ATOM 761 N N . LYS A 1 95 ? 0.618 14.818 11.504 1.00 47.00 95 LYS A N 1
ATOM 762 C CA . LYS A 1 95 ? 0.847 15.861 12.518 1.00 47.00 95 LYS A CA 1
ATOM 763 C C . LYS A 1 95 ? 0.125 15.546 13.825 1.00 47.00 95 LYS A C 1
ATOM 765 O O . LYS A 1 95 ? -1.099 15.486 13.821 1.00 47.00 95 LYS A O 1
ATOM 770 N N . ASP A 1 96 ? 0.913 15.385 14.894 1.00 50.41 96 ASP A N 1
ATOM 771 C CA . ASP A 1 96 ? 0.565 15.321 16.325 1.00 50.41 96 ASP A CA 1
ATOM 772 C C . ASP A 1 96 ? -0.937 15.253 16.624 1.00 50.41 96 ASP A C 1
ATOM 774 O O . ASP A 1 96 ? -1.573 16.200 17.089 1.00 50.41 96 ASP A O 1
ATOM 778 N N . LEU A 1 97 ? -1.509 14.085 16.343 1.00 53.94 97 LEU A N 1
ATOM 779 C CA . LEU A 1 97 ? -2.867 13.753 16.728 1.00 53.94 97 LEU A CA 1
ATOM 780 C C . LEU A 1 97 ? -2.809 13.242 18.165 1.00 53.94 97 LEU A C 1
ATOM 782 O O . LEU A 1 97 ? -2.543 12.066 18.406 1.00 53.94 97 LEU A O 1
ATOM 786 N N . GLY A 1 98 ? -3.130 14.109 19.124 1.00 55.62 98 GLY A N 1
ATOM 787 C CA . GLY A 1 98 ? -3.551 13.711 20.476 1.00 55.62 98 GLY A CA 1
ATOM 788 C C . GLY A 1 98 ? -4.875 12.922 20.497 1.00 55.62 98 GLY A C 1
ATOM 789 O O . GLY A 1 98 ? -5.584 12.959 21.488 1.00 55.62 98 GLY A O 1
ATOM 790 N N . GLU A 1 99 ? -5.207 12.237 19.397 1.00 64.25 99 GLU A N 1
ATOM 791 C CA . GLU A 1 99 ? -6.501 11.641 19.044 1.00 64.25 99 GLU A CA 1
ATOM 792 C C . GLU A 1 99 ? -6.292 10.213 18.494 1.00 64.25 99 GLU A C 1
ATOM 794 O O . GLU A 1 99 ? -6.892 9.806 17.493 1.00 64.25 99 GLU A O 1
ATOM 799 N N . LEU A 1 100 ? -5.376 9.446 19.101 1.00 66.69 100 LEU A N 1
ATOM 800 C CA . LEU A 1 100 ? -5.073 8.068 18.682 1.00 66.69 100 LEU A CA 1
ATOM 801 C C . LEU A 1 100 ? -6.317 7.167 18.707 1.00 66.69 100 LEU A C 1
ATOM 803 O O . LEU A 1 100 ? -6.443 6.280 17.866 1.00 66.69 100 LEU A O 1
ATOM 807 N N . ASP A 1 101 ? -7.258 7.439 19.611 1.00 70.25 101 ASP A N 1
ATOM 808 C CA . ASP A 1 101 ? -8.476 6.644 19.797 1.00 70.25 101 ASP A CA 1
ATOM 809 C C . ASP A 1 101 ? -9.508 6.827 18.675 1.00 70.25 101 ASP A C 1
ATOM 811 O O . ASP A 1 101 ? -10.446 6.044 18.573 1.00 70.25 101 ASP A O 1
ATOM 815 N N . ASN A 1 102 ? -9.337 7.832 17.806 1.00 78.75 102 ASN A N 1
ATOM 816 C CA . ASN A 1 102 ? -10.202 8.101 16.650 1.00 78.75 102 ASN A CA 1
ATOM 817 C C . ASN A 1 102 ? -9.411 8.128 15.326 1.00 78.75 102 ASN A C 1
ATOM 819 O O . ASN A 1 102 ? -9.775 8.821 14.363 1.00 78.75 102 ASN A O 1
ATOM 823 N N . THR A 1 103 ? -8.288 7.408 15.299 1.00 82.00 103 THR A N 1
ATOM 824 C CA . THR A 1 103 ? -7.350 7.399 14.177 1.00 82.00 103 THR A CA 1
ATOM 825 C C . THR A 1 103 ? -7.040 5.972 13.750 1.00 82.00 103 THR A C 1
ATOM 827 O O . THR A 1 103 ? -6.606 5.154 14.557 1.00 82.00 103 THR A O 1
ATOM 830 N N . TYR A 1 104 ? -7.213 5.685 12.461 1.00 87.50 104 TYR A N 1
ATOM 831 C CA . TYR A 1 104 ? -6.647 4.484 11.860 1.00 87.50 104 TYR A CA 1
ATOM 832 C C . TYR A 1 104 ? -5.179 4.734 11.514 1.00 87.50 104 TYR A C 1
ATOM 834 O O . TYR A 1 104 ? -4.831 5.758 10.931 1.00 87.50 104 TYR A O 1
ATOM 842 N N . ILE A 1 105 ? -4.313 3.791 11.857 1.00 88.44 105 ILE A N 1
ATOM 843 C CA . ILE A 1 105 ? -2.891 3.785 11.537 1.00 88.44 105 ILE A CA 1
ATOM 844 C C . ILE A 1 105 ? -2.627 2.517 10.742 1.00 88.44 105 ILE A C 1
ATOM 846 O O . ILE A 1 105 ? -2.803 1.420 11.265 1.00 88.44 105 ILE A O 1
ATOM 850 N N . ILE A 1 106 ? -2.183 2.670 9.499 1.00 89.50 106 ILE A N 1
ATOM 851 C CA . ILE A 1 106 ? -1.766 1.565 8.638 1.00 89.50 106 ILE A CA 1
ATOM 852 C C . ILE A 1 106 ? -0.265 1.689 8.395 1.00 89.50 106 ILE A C 1
ATOM 854 O O . ILE A 1 106 ? 0.224 2.729 7.951 1.00 89.50 106 ILE A O 1
ATOM 858 N N . TYR A 1 107 ? 0.463 0.615 8.675 1.00 90.75 107 TYR A N 1
ATOM 859 C CA . TYR A 1 107 ? 1.879 0.469 8.365 1.00 90.75 107 TYR A CA 1
ATOM 860 C C . TYR A 1 107 ? 2.052 -0.625 7.315 1.00 90.75 107 TYR A C 1
ATOM 862 O O . TYR A 1 107 ? 1.673 -1.775 7.545 1.00 90.75 107 TYR A O 1
ATOM 870 N N . THR A 1 108 ? 2.645 -0.277 6.176 1.00 91.50 108 THR A N 1
ATOM 871 C CA . THR A 1 108 ? 2.927 -1.229 5.101 1.00 91.50 108 THR A CA 1
ATOM 872 C C . THR A 1 108 ? 4.128 -0.805 4.244 1.00 91.50 108 THR A C 1
ATOM 874 O O . THR A 1 108 ? 4.880 0.103 4.604 1.00 91.50 108 THR A O 1
ATOM 877 N N . SER A 1 109 ? 4.342 -1.494 3.126 1.00 90.56 109 SER A N 1
ATOM 878 C CA . SER A 1 109 ? 5.390 -1.230 2.143 1.00 90.56 109 SER A CA 1
ATOM 879 C C . SER A 1 109 ? 4.820 -1.303 0.731 1.00 90.56 109 SER A C 1
ATOM 881 O O . SER A 1 109 ? 3.862 -2.031 0.485 1.00 90.56 109 SER A O 1
ATOM 883 N N . ASP A 1 110 ? 5.425 -0.579 -0.205 1.00 90.44 110 ASP A N 1
ATOM 884 C CA . ASP A 1 110 ? 5.131 -0.688 -1.634 1.00 90.44 110 ASP A CA 1
ATOM 885 C C . ASP A 1 110 ? 5.950 -1.795 -2.320 1.00 90.44 110 ASP A C 1
ATOM 8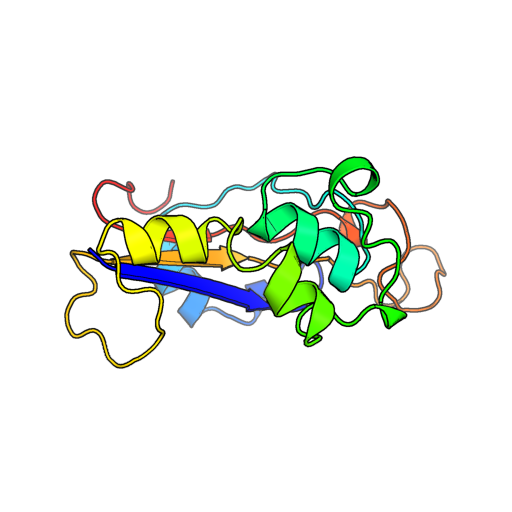87 O O . ASP A 1 110 ? 5.656 -2.142 -3.458 1.00 90.44 110 ASP A O 1
ATOM 891 N N . HIS A 1 111 ? 6.923 -2.413 -1.649 1.00 90.94 111 HIS A N 1
ATOM 892 C CA . HIS A 1 111 ? 7.584 -3.643 -2.107 1.00 90.94 111 HIS A CA 1
ATOM 893 C C . HIS A 1 111 ? 8.439 -4.296 -1.013 1.00 90.94 111 HIS A C 1
ATOM 895 O O . HIS A 1 111 ? 8.754 -3.693 0.015 1.00 90.94 111 HIS A O 1
ATOM 901 N N . GLY A 1 112 ? 8.862 -5.531 -1.260 1.00 90.44 112 GLY A N 1
ATOM 902 C CA . GLY A 1 112 ? 9.943 -6.180 -0.528 1.00 90.44 112 GLY A CA 1
ATOM 903 C C . GLY A 1 112 ? 11.334 -5.740 -1.006 1.00 90.44 112 GLY A C 1
ATOM 904 O O . GLY A 1 112 ? 11.479 -4.901 -1.899 1.00 90.44 112 GLY A O 1
ATOM 905 N N . TYR A 1 113 ? 12.379 -6.304 -0.404 1.00 87.81 113 TYR A N 1
ATOM 906 C CA . TYR A 1 113 ? 13.767 -6.114 -0.831 1.00 87.81 113 TYR A CA 1
ATOM 907 C C . TYR A 1 113 ? 14.584 -7.364 -0.502 1.00 87.81 113 TYR A C 1
ATOM 909 O O . TYR A 1 113 ? 14.595 -7.821 0.648 1.00 87.81 113 TYR A O 1
ATOM 917 N N . HIS A 1 114 ? 15.314 -7.891 -1.484 1.00 89.81 114 HIS A N 1
ATOM 918 C CA . HIS A 1 114 ? 16.235 -9.009 -1.293 1.00 89.81 114 HIS A CA 1
ATOM 919 C C . HIS A 1 114 ? 17.696 -8.574 -1.252 1.00 89.81 114 HIS A C 1
ATOM 921 O O . HIS A 1 114 ? 18.127 -7.621 -1.896 1.00 89.81 114 HIS A O 1
ATOM 927 N N . LEU A 1 115 ? 18.480 -9.330 -0.491 1.00 89.12 115 LEU A N 1
ATOM 928 C CA . LEU A 1 115 ? 19.878 -9.065 -0.163 1.00 89.12 115 LEU A CA 1
ATOM 929 C C . LEU A 1 115 ? 20.852 -10.054 -0.816 1.00 89.12 115 LEU A C 1
ATOM 931 O O . LEU A 1 115 ? 22.047 -9.984 -0.545 1.00 89.12 115 LEU A O 1
ATOM 935 N N . GLY A 1 116 ? 20.365 -10.970 -1.654 1.00 88.19 116 GLY A N 1
ATOM 936 C CA . GLY A 1 116 ? 21.198 -12.017 -2.255 1.00 88.19 116 GLY A CA 1
ATOM 937 C C . GLY A 1 116 ? 20.575 -13.410 -2.280 1.00 88.19 116 GLY A C 1
ATOM 938 O O . GLY A 1 116 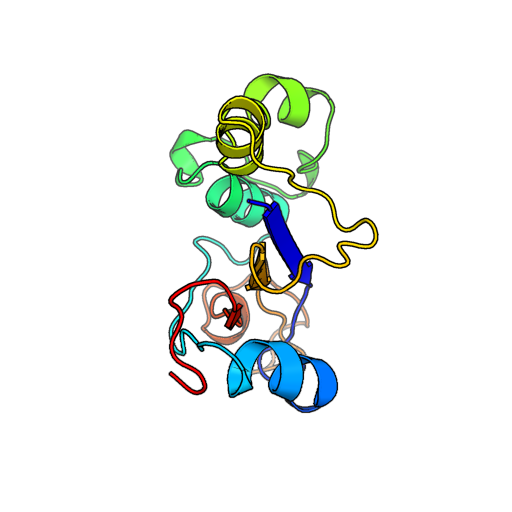? 21.249 -14.373 -2.645 1.00 88.19 116 GLY A O 1
ATOM 939 N N . GLN A 1 117 ? 19.317 -13.544 -1.850 1.00 89.62 117 GLN A N 1
ATOM 940 C CA . GLN A 1 117 ? 18.600 -14.815 -1.831 1.00 89.62 117 GLN A CA 1
ATOM 941 C C . GLN A 1 117 ? 18.722 -15.509 -3.190 1.00 89.62 117 GLN A C 1
ATOM 943 O O . GLN A 1 117 ? 18.550 -14.879 -4.231 1.00 89.62 117 GLN A O 1
ATOM 948 N N . PHE A 1 118 ? 19.041 -16.804 -3.168 1.00 90.19 118 PHE A N 1
ATOM 949 C CA . PHE A 1 118 ? 19.197 -17.630 -4.372 1.00 90.19 118 PHE A CA 1
ATOM 950 C C . PHE A 1 118 ? 20.272 -17.135 -5.360 1.00 90.19 118 PHE A C 1
ATOM 952 O O . PHE A 1 118 ? 20.217 -17.458 -6.542 1.00 90.19 118 PHE A O 1
ATOM 959 N N . GLY A 1 119 ? 21.254 -16.355 -4.893 1.00 89.94 119 GLY A N 1
ATOM 960 C CA . GLY A 1 119 ? 22.311 -15.802 -5.745 1.00 89.94 119 GLY A CA 1
ATOM 961 C C . GLY A 1 119 ? 21.858 -14.624 -6.612 1.00 89.94 119 GLY A C 1
ATOM 962 O O . GLY A 1 119 ? 22.585 -14.223 -7.520 1.00 89.94 119 GLY A O 1
ATOM 963 N N . LEU A 1 120 ? 20.674 -14.061 -6.349 1.00 89.44 120 LEU A N 1
ATOM 964 C CA . LEU A 1 120 ? 20.175 -12.881 -7.050 1.00 89.44 120 LEU A CA 1
ATOM 965 C C . LEU A 1 120 ? 20.976 -11.633 -6.668 1.00 89.44 120 LEU A C 1
ATOM 967 O O . LEU A 1 120 ? 21.416 -11.471 -5.531 1.00 89.44 120 LEU A O 1
ATOM 971 N N . ILE A 1 121 ? 21.132 -10.707 -7.610 1.00 88.06 121 ILE A N 1
ATOM 972 C CA . ILE A 1 121 ? 21.705 -9.390 -7.319 1.00 88.06 121 ILE A CA 1
ATOM 973 C C . ILE A 1 121 ? 20.713 -8.627 -6.447 1.00 88.06 121 ILE A C 1
ATOM 975 O O . ILE A 1 121 ? 19.576 -8.455 -6.865 1.00 88.06 121 ILE A O 1
ATOM 979 N N . LYS A 1 122 ? 21.161 -8.133 -5.284 1.00 88.19 122 LYS A N 1
ATOM 980 C CA . LYS A 1 122 ? 20.345 -7.346 -4.343 1.00 88.19 122 LYS A CA 1
ATOM 981 C C . LYS A 1 122 ? 19.434 -6.336 -5.055 1.00 88.19 122 LYS A C 1
ATOM 983 O O . LYS A 1 122 ? 19.886 -5.576 -5.916 1.00 88.19 122 LYS A O 1
ATOM 988 N N . GLY A 1 123 ? 18.166 -6.291 -4.667 1.00 87.19 123 GLY A N 1
ATOM 989 C CA . GLY A 1 123 ? 17.190 -5.473 -5.368 1.00 87.19 123 GLY A CA 1
ATOM 990 C C . GLY A 1 123 ? 15.752 -5.748 -4.959 1.00 87.19 123 GLY A C 1
ATOM 991 O O . GLY A 1 123 ? 15.477 -6.189 -3.847 1.00 87.19 123 GLY A O 1
ATOM 992 N N . LYS A 1 124 ? 14.842 -5.419 -5.876 1.00 83.75 124 LYS A N 1
ATOM 993 C CA . LYS A 1 124 ? 13.385 -5.425 -5.686 1.00 83.75 124 LYS A CA 1
ATOM 994 C C . LYS A 1 124 ? 12.686 -5.474 -7.049 1.00 83.75 124 LYS A C 1
ATOM 996 O O . LYS A 1 124 ? 12.061 -4.511 -7.494 1.00 83.75 124 LYS A O 1
ATOM 1001 N N . SER A 1 125 ? 12.940 -6.545 -7.786 1.00 86.81 125 SER A N 1
ATOM 1002 C CA . SER A 1 125 ? 12.602 -6.617 -9.217 1.00 86.81 125 SER A CA 1
ATOM 1003 C C . SER A 1 125 ? 12.027 -7.963 -9.627 1.00 86.81 125 SER A C 1
ATOM 1005 O O . SER A 1 125 ? 11.616 -8.117 -10.774 1.00 86.81 125 SER A O 1
ATOM 1007 N N . PHE A 1 126 ? 11.998 -8.938 -8.721 1.00 88.94 126 PHE A N 1
ATOM 1008 C CA . PHE A 1 126 ? 11.556 -10.285 -9.033 1.00 88.94 126 PHE A CA 1
ATOM 1009 C C . PHE A 1 126 ? 10.183 -10.565 -8.416 1.00 88.94 126 PHE A C 1
ATOM 1011 O O . PHE A 1 126 ? 9.851 -10.022 -7.369 1.00 88.94 126 PHE A O 1
ATOM 1018 N N . PRO A 1 127 ? 9.368 -11.442 -9.020 1.00 89.62 127 PRO A N 1
ATOM 1019 C CA . PRO A 1 127 ? 8.038 -11.782 -8.511 1.00 89.62 127 PRO A CA 1
ATOM 1020 C C . PRO A 1 127 ? 8.078 -12.788 -7.344 1.00 89.62 127 PRO A C 1
ATOM 1022 O O . PRO A 1 127 ? 7.109 -13.500 -7.097 1.00 89.62 127 PRO A O 1
ATOM 1025 N N . PHE A 1 128 ? 9.211 -12.904 -6.650 1.00 91.31 128 PHE A N 1
ATOM 1026 C CA . PHE A 1 128 ? 9.359 -13.824 -5.530 1.00 91.31 128 PHE A CA 1
ATOM 1027 C C . PHE A 1 128 ? 8.780 -13.233 -4.250 1.00 91.31 128 PHE A C 1
ATOM 1029 O O . PHE A 1 128 ? 8.748 -12.020 -4.066 1.00 91.31 128 PHE A O 1
ATOM 1036 N N . GLU A 1 129 ? 8.391 -14.103 -3.319 1.00 90.25 129 GLU A N 1
ATOM 1037 C CA . GLU A 1 129 ? 7.726 -13.709 -2.075 1.00 90.25 129 GLU A CA 1
ATOM 1038 C C . GLU A 1 129 ? 8.484 -12.629 -1.291 1.00 90.25 129 GLU A C 1
ATOM 1040 O O . GLU A 1 129 ? 7.873 -11.696 -0.792 1.00 90.25 129 GLU A O 1
ATOM 1045 N N . PHE A 1 130 ? 9.813 -12.685 -1.243 1.00 89.00 130 PHE A N 1
ATOM 1046 C CA . PHE A 1 130 ? 10.632 -11.688 -0.544 1.00 89.00 130 PHE A CA 1
ATOM 1047 C C . PHE A 1 130 ? 10.621 -10.280 -1.176 1.00 89.00 130 PHE A C 1
ATOM 1049 O O . PHE A 1 130 ? 11.063 -9.334 -0.526 1.00 89.00 130 PHE A O 1
ATOM 1056 N N . ASP A 1 131 ? 10.135 -10.151 -2.413 1.00 91.00 131 ASP A N 1
ATOM 1057 C CA . ASP A 1 131 ? 10.007 -8.902 -3.171 1.00 91.00 131 ASP A CA 1
ATOM 1058 C C . ASP A 1 131 ? 8.547 -8.424 -3.266 1.00 91.00 131 ASP A C 1
ATOM 1060 O O . ASP A 1 131 ? 8.312 -7.227 -3.440 1.00 91.00 131 ASP A O 1
ATOM 1064 N N . VAL A 1 132 ? 7.564 -9.327 -3.139 1.00 92.69 132 VAL A N 1
ATOM 1065 C CA . VAL A 1 132 ? 6.134 -8.986 -3.282 1.00 92.69 132 VAL A CA 1
ATOM 1066 C C . VAL A 1 132 ? 5.310 -9.119 -2.003 1.00 92.69 132 VAL A C 1
ATOM 1068 O O . VAL A 1 132 ? 4.261 -8.491 -1.908 1.00 92.69 132 VAL A O 1
ATOM 1071 N N . ARG A 1 133 ? 5.736 -9.901 -1.008 1.00 93.00 133 ARG A N 1
ATOM 1072 C CA . ARG A 1 133 ? 5.065 -9.964 0.297 1.00 93.00 133 ARG A CA 1
ATOM 1073 C C . ARG A 1 133 ? 5.560 -8.813 1.158 1.00 93.00 133 ARG A C 1
ATOM 1075 O O . ARG A 1 133 ? 6.763 -8.623 1.326 1.00 93.00 133 ARG A O 1
ATOM 1082 N N . VAL A 1 134 ? 4.627 -8.056 1.716 1.00 92.50 134 VAL A N 1
ATOM 1083 C CA . VAL A 1 134 ? 4.917 -6.854 2.500 1.00 92.50 134 VAL A CA 1
ATOM 1084 C C . VAL A 1 134 ? 4.276 -6.949 3.877 1.00 92.50 134 VAL A C 1
ATOM 1086 O O . VAL A 1 134 ? 3.264 -7.633 4.042 1.00 92.50 134 VAL A O 1
ATOM 1089 N N . PRO A 1 135 ? 4.838 -6.274 4.891 1.00 92.50 135 PRO A N 1
ATOM 1090 C CA . PRO A 1 135 ? 4.139 -6.128 6.154 1.00 92.50 135 PRO A CA 1
ATOM 1091 C C . PRO A 1 135 ? 2.840 -5.354 5.951 1.00 92.50 135 PRO A C 1
ATOM 1093 O O . PRO A 1 135 ? 2.790 -4.410 5.164 1.00 92.50 135 PRO A O 1
ATOM 1096 N N . PHE A 1 136 ? 1.803 -5.718 6.691 1.00 93.06 136 PHE A N 1
ATOM 1097 C CA . PHE A 1 136 ? 0.577 -4.938 6.745 1.00 93.06 136 PHE A CA 1
ATOM 1098 C C . PHE A 1 136 ? 0.031 -5.001 8.165 1.00 93.06 136 PHE A C 1
ATOM 1100 O O . PHE A 1 136 ? -0.522 -6.012 8.597 1.00 93.06 136 PHE A O 1
ATOM 1107 N N . LEU A 1 137 ? 0.244 -3.912 8.896 1.00 94.00 137 LEU A N 1
ATOM 1108 C CA . LEU A 1 137 ? -0.211 -3.740 10.268 1.00 94.00 137 LEU A CA 1
ATOM 1109 C C . LEU A 1 137 ? -1.247 -2.626 10.290 1.00 94.00 137 LEU A C 1
ATOM 1111 O O . LEU A 1 137 ? -1.042 -1.585 9.662 1.00 94.00 137 LEU A O 1
ATOM 1115 N N . ILE A 1 138 ? -2.327 -2.824 11.032 1.00 93.75 138 ILE A N 1
ATOM 1116 C CA . ILE A 1 138 ? -3.376 -1.823 11.187 1.00 93.75 138 ILE A CA 1
ATOM 1117 C C . ILE A 1 138 ? -3.778 -1.697 12.650 1.00 93.75 138 ILE A C 1
ATOM 1119 O O . ILE A 1 138 ? -3.960 -2.688 13.339 1.00 93.75 138 ILE A O 1
ATOM 1123 N N . ARG A 1 139 ? -3.955 -0.468 13.119 1.00 92.62 139 ARG A N 1
ATOM 1124 C CA . ARG A 1 139 ? -4.552 -0.152 14.418 1.00 92.62 139 ARG A CA 1
ATOM 1125 C C . ARG A 1 139 ? -5.615 0.911 14.215 1.00 92.62 139 ARG A C 1
ATOM 1127 O O . ARG A 1 139 ? -5.408 1.819 13.420 1.00 92.62 139 ARG A O 1
ATOM 1134 N N . GLY A 1 140 ? -6.712 0.850 14.954 1.00 91.31 140 GLY A N 1
ATOM 1135 C CA . GLY A 1 140 ? -7.702 1.918 14.947 1.00 91.31 140 GLY A CA 1
ATOM 1136 C C . GLY A 1 140 ? -8.978 1.542 15.689 1.00 91.31 140 GLY A C 1
ATOM 1137 O O . GLY A 1 140 ? -9.055 0.454 16.264 1.00 91.31 140 GLY A O 1
ATOM 1138 N N . PRO A 1 141 ? -9.982 2.433 15.673 1.00 90.12 141 PRO A N 1
ATOM 1139 C CA . PRO A 1 141 ? -11.283 2.174 16.278 1.00 90.12 141 PRO A CA 1
ATOM 1140 C C . PRO A 1 141 ? -11.887 0.863 15.760 1.00 90.12 141 PRO A C 1
ATOM 1142 O O . PRO A 1 141 ? -11.985 0.664 14.555 1.00 90.12 141 PRO A O 1
ATOM 1145 N N . GLY A 1 142 ? -12.300 -0.030 16.661 1.00 91.25 142 GLY A N 1
ATOM 1146 C CA . GLY A 1 142 ? -12.942 -1.297 16.290 1.00 91.25 142 GLY A CA 1
ATOM 1147 C C . GLY A 1 142 ? -12.008 -2.395 15.763 1.00 91.25 142 GLY A C 1
ATOM 1148 O O . GLY A 1 142 ? -12.502 -3.453 15.387 1.00 91.25 142 GLY A O 1
ATOM 1149 N N . VAL A 1 143 ? -10.686 -2.185 15.749 1.00 93.56 143 VAL A N 1
ATOM 1150 C CA . VAL A 1 143 ? -9.706 -3.246 15.462 1.00 93.56 143 VAL A CA 1
ATOM 1151 C C . VAL A 1 143 ? -9.353 -3.965 16.764 1.00 93.56 143 VAL A C 1
ATOM 1153 O O . VAL A 1 143 ? -8.893 -3.330 17.713 1.00 93.56 143 VAL A O 1
ATOM 1156 N N . GLU A 1 144 ? -9.565 -5.280 16.817 1.00 94.88 144 GLU A N 1
ATOM 1157 C CA . GLU A 1 144 ? -9.246 -6.086 18.000 1.00 94.88 144 GLU A CA 1
ATOM 1158 C C . GLU A 1 144 ? -7.724 -6.210 18.195 1.00 94.88 144 GLU A C 1
ATOM 1160 O O . GLU A 1 144 ? -7.028 -6.587 17.252 1.00 94.88 144 GLU A O 1
ATOM 1165 N N . PRO A 1 145 ? -7.181 -5.927 19.393 1.00 94.94 145 PRO A N 1
ATOM 1166 C CA . PRO A 1 145 ? -5.749 -6.054 19.654 1.00 94.94 145 PRO A CA 1
ATOM 1167 C C . PRO A 1 145 ? -5.218 -7.488 19.508 1.00 94.94 145 PRO A C 1
ATOM 1169 O O . PRO A 1 145 ? -5.770 -8.427 20.080 1.00 94.94 145 PRO A O 1
ATOM 1172 N N . GLY A 1 146 ? -4.092 -7.638 18.810 1.00 91.94 146 GLY A N 1
ATOM 1173 C CA . GLY A 1 146 ? -3.388 -8.903 18.601 1.00 91.94 146 GLY A CA 1
ATOM 1174 C C . GLY A 1 146 ? -3.991 -9.812 17.527 1.00 91.94 146 GLY A C 1
ATOM 1175 O O . GLY A 1 146 ? -3.645 -10.997 17.507 1.00 91.94 146 GLY A O 1
ATOM 1176 N N . SER A 1 147 ? -4.880 -9.286 16.676 1.00 90.94 147 SER A N 1
ATOM 1177 C CA . SER A 1 147 ? -5.570 -10.058 15.629 1.00 90.94 147 SER A CA 1
ATOM 1178 C C . SER A 1 147 ? -4.756 -10.285 14.352 1.00 90.94 147 SER A C 1
ATOM 1180 O O . SER A 1 147 ? -3.776 -9.548 14.088 1.00 90.94 147 SER A O 1
#

Radius of gyration: 16.01 Å; Cα contacts (8 Å, |Δi|>4): 299; chains: 1; bounding box: 37×34×37 Å

Nearest PDB structures (foldseek):
  8di0-assembly2_B  TM=6.188E-01  e=4.613E-05  Tannerella forsythia 92A2
  6vdf-assembly1_A  TM=6.555E-01  e=6.384E-04  Salmonella enterica subsp. enterica serovar Typhimurium
  6xlp-assembly1_A  TM=6.393E-01  e=6.384E-04  Escherichia coli
  5i5d-assembly3_C  TM=6.107E-01  e=5.598E-04  Salmonella enterica subsp. enterica serovar Typhimurium str. LT2
  6v8q-assembly2_B  TM=5.677E-01  e=3.099E-04  Salmonella enterica subsp. enterica serovar Typhimurium str. 14028S

Solvent-accessible surface area (backbone atoms only — not comparable to full-atom values): 7874 Å² total; per-residue (Å²): 96,34,42,38,80,44,75,43,90,35,39,79,62,54,66,79,77,34,62,67,57,43,52,68,27,28,52,54,0,23,52,48,88,85,34,69,44,94,34,22,40,56,27,26,15,41,50,24,70,41,48,76,39,56,48,92,76,68,68,40,83,43,68,87,69,35,79,77,29,77,63,38,52,66,73,41,42,73,57,14,57,66,41,52,38,40,75,72,65,32,46,76,61,87,69,87,64,97,47,63,78,50,21,37,39,38,42,34,37,37,19,14,33,42,84,36,69,97,77,41,80,62,45,38,80,47,94,44,63,50,11,20,35,27,62,36,29,36,21,32,71,93,47,58,60,60,71

InterPro domains:
  IPR000917 Sulfatase, N-terminal [PF00884] (19-92)
  IPR000917 Sulfatase, N-terminal [PF00884] (94-144)
  IPR017850 Alkaline-phosphatase-like, core domain superfamily [G3DSA:3.40.720.10] (16-93)
  IPR017850 Alkaline-phosphatase-like, core domain superfamily [G3DSA:3.40.720.10] (94-147)
  IPR017850 Alkaline-phosphatase-like, core domain superfamily [SSF53649] (21-93)
  IPR017850 Alkaline-phosphatase-like, core domain superfamily [SSF53649] (94-146)
  IPR024607 Sulfatase, conserved site [PS00523] (40-52)

Foldseek 3Di:
DAEEEAADAAFPCVVVVVVVCCVPFAQQFHWDQFAWFLFLAQLQRVLCQFQVDHCVVLVRDHCVVPNPDPVNCVRRVCNGPLVVCVVVVYHHDPPDPPPQAAYKYKHKYSWAWDDQPPNDDTGQGDPDCRTIGMIITMHYHPGDGND

Secondary structure (DSSP, 8-state):
-EEEEEE----TTGGGG-HHHIIIIIITSEE-TTEE-S-SSHHHHHHHHHHS--HHHH---SGGG-TTSHHHHHHTGGGSHHHHHHHTT-B---S--S-GGGEEEEEE-S---BSSGGG--SBS-SSSHHHHEE-EEEE-TTPPTT-

Sequence (147 aa):
MALIYIIKDTALSSLNFMPRTLRRIRDEGAELRHAYVTTPMCCPSRSSLLTGRYVHNHEVFTNNDNCSSPQWQRDHEPHSFAAYLSNAGYRTELKDLGELDNTYIIYTSDHGYHLGQFGLIKGKSFPFEFDVRVPFLIRGPGVEPGS

Mean predicted aligned error: 5.56 Å

pLDDT: mean 86.42, std 10.23, range [47.0, 95.44]